Protein AF-A0AA92DSH9-F1 (afdb_monomer)

Mean predicted aligned error: 8.75 Å

Structure (mmCIF, N/CA/C/O backbone):
data_AF-A0AA92DSH9-F1
#
_entry.id   AF-A0AA92DSH9-F1
#
loop_
_atom_site.group_PDB
_atom_site.id
_atom_site.type_symbol
_atom_site.label_atom_id
_atom_site.label_alt_id
_atom_site.label_comp_id
_atom_site.label_asym_id
_atom_site.label_entity_id
_atom_site.label_seq_id
_atom_site.pdbx_PDB_ins_code
_atom_site.Cartn_x
_atom_site.Cartn_y
_atom_site.Cartn_z
_atom_site.occupancy
_atom_site.B_iso_or_equiv
_atom_site.auth_seq_id
_atom_site.auth_comp_id
_atom_site.auth_asym_id
_atom_site.auth_atom_id
_atom_site.pdbx_PDB_model_num
ATOM 1 N N . MET A 1 1 ? -15.220 -18.674 27.280 1.00 33.69 1 MET A N 1
ATOM 2 C CA . MET A 1 1 ? -14.182 -17.634 27.454 1.00 33.69 1 MET A CA 1
ATOM 3 C C . MET A 1 1 ? -12.871 -18.196 26.924 1.00 33.69 1 MET A C 1
ATOM 5 O O . MET A 1 1 ? -12.274 -19.029 27.589 1.00 33.69 1 MET A O 1
ATOM 9 N N . LEU A 1 2 ? -12.490 -17.860 25.688 1.00 33.06 2 LEU A N 1
ATOM 10 C CA . LEU A 1 2 ? -11.227 -18.308 25.084 1.00 33.06 2 LEU A CA 1
ATOM 11 C C . LEU A 1 2 ? -10.118 -17.296 25.401 1.00 33.06 2 LEU A C 1
ATOM 13 O O . LEU A 1 2 ? -10.366 -16.094 25.458 1.00 33.06 2 LEU A O 1
ATOM 17 N N . ARG A 1 3 ? -8.929 -17.833 25.681 1.00 29.83 3 ARG A N 1
ATOM 18 C CA . ARG A 1 3 ? -7.771 -17.173 26.298 1.00 29.83 3 ARG A CA 1
ATOM 19 C C . ARG A 1 3 ? -7.234 -15.987 25.469 1.00 29.83 3 ARG A C 1
ATOM 21 O O . ARG A 1 3 ? -7.163 -16.109 24.249 1.00 29.83 3 ARG A O 1
ATOM 28 N N . PRO A 1 4 ? -6.782 -14.892 26.108 1.00 44.25 4 PRO A N 1
ATOM 29 C CA . PRO A 1 4 ? -6.286 -13.676 25.449 1.00 44.25 4 PRO A CA 1
ATOM 30 C C . PRO A 1 4 ? -4.846 -13.777 24.891 1.00 44.25 4 PRO A C 1
ATOM 32 O O . PRO A 1 4 ? -4.242 -12.761 24.551 1.00 44.25 4 PRO A O 1
ATOM 35 N N . ASP A 1 5 ? -4.286 -14.983 24.753 1.00 40.81 5 ASP A N 1
ATOM 36 C CA . ASP A 1 5 ? -2.834 -15.184 24.604 1.00 40.81 5 ASP A CA 1
ATOM 37 C C . ASP A 1 5 ? -2.374 -15.398 23.137 1.00 40.81 5 ASP A C 1
ATOM 39 O O . ASP A 1 5 ? -1.214 -15.725 22.894 1.00 40.81 5 ASP A O 1
ATOM 43 N N . LEU A 1 6 ? -3.258 -15.210 22.145 1.00 43.44 6 LEU A N 1
ATOM 44 C CA . LEU A 1 6 ? -2.960 -15.331 20.701 1.00 43.44 6 LEU A CA 1
ATOM 45 C C . LEU A 1 6 ? -3.149 -14.018 19.918 1.00 43.44 6 LEU A C 1
ATOM 47 O O . LEU A 1 6 ? -3.281 -14.054 18.695 1.00 43.44 6 LEU A O 1
ATOM 51 N N . ASP A 1 7 ? -3.178 -12.859 20.585 1.00 44.31 7 ASP A N 1
ATOM 52 C CA . ASP A 1 7 ? -3.431 -11.586 19.904 1.00 44.31 7 ASP A CA 1
ATOM 53 C C . ASP A 1 7 ? -2.142 -10.772 19.645 1.00 44.31 7 ASP A C 1
ATOM 55 O O . ASP A 1 7 ? -1.652 -10.063 20.534 1.00 44.31 7 ASP A O 1
ATOM 59 N N . PRO A 1 8 ? -1.571 -10.802 18.423 1.00 45.22 8 PRO A N 1
ATOM 60 C CA . PRO A 1 8 ? -0.464 -9.921 18.045 1.00 45.22 8 PRO A CA 1
ATOM 61 C C . PRO A 1 8 ? -0.838 -8.425 18.078 1.00 45.22 8 PRO A C 1
ATOM 63 O O . PRO A 1 8 ? 0.055 -7.576 17.982 1.00 45.22 8 PRO A O 1
ATOM 66 N N . ALA A 1 9 ? -2.117 -8.071 18.273 1.00 46.19 9 ALA A N 1
ATOM 67 C CA . ALA A 1 9 ? -2.571 -6.689 18.427 1.00 46.19 9 ALA A CA 1
ATOM 68 C C . ALA A 1 9 ? -2.126 -6.017 19.742 1.00 46.19 9 ALA A C 1
ATOM 70 O O . ALA A 1 9 ? -2.276 -4.802 19.881 1.00 46.19 9 ALA A O 1
ATOM 71 N N . HIS A 1 10 ? -1.552 -6.755 20.704 1.00 47.41 10 HIS A N 1
ATOM 72 C CA . HIS A 1 10 ? -1.225 -6.207 22.028 1.00 47.41 10 HIS A CA 1
ATOM 73 C C . HIS A 1 10 ? 0.197 -5.650 22.187 1.00 47.41 10 HIS A C 1
ATOM 75 O O . HIS A 1 10 ? 0.585 -5.231 23.284 1.00 47.41 10 HIS A O 1
ATOM 81 N N . ARG A 1 11 ? 1.003 -5.581 21.117 1.00 48.31 11 ARG A N 1
ATOM 82 C CA . ARG A 1 11 ? 2.276 -4.854 21.203 1.00 48.31 11 ARG A CA 1
ATOM 83 C C . ARG A 1 11 ? 1.966 -3.355 21.220 1.00 48.31 11 ARG A C 1
ATOM 85 O O . ARG A 1 11 ? 1.785 -2.753 20.165 1.00 48.31 11 ARG A O 1
ATOM 92 N N . LYS A 1 12 ? 1.885 -2.782 22.431 1.00 46.84 12 LYS A N 1
ATOM 93 C CA . LYS A 1 12 ? 1.735 -1.343 22.714 1.00 46.84 12 LYS A CA 1
ATOM 94 C C . LYS A 1 12 ? 2.622 -0.527 21.765 1.00 46.84 12 LYS A C 1
ATOM 96 O O . LYS A 1 12 ? 3.819 -0.373 21.997 1.00 46.84 12 LYS A O 1
ATOM 101 N N . GLY A 1 13 ? 2.034 -0.015 20.684 1.00 45.56 13 GLY A N 1
ATOM 102 C CA . GLY A 1 13 ? 2.660 1.004 19.854 1.00 45.56 13 GLY A CA 1
ATOM 103 C C . GLY A 1 13 ? 2.800 2.255 20.708 1.00 45.56 13 GLY A C 1
ATOM 104 O O . GLY A 1 13 ? 1.806 2.736 21.251 1.00 45.56 13 GLY A O 1
ATOM 105 N N . ALA A 1 14 ? 4.034 2.714 20.898 1.00 46.09 14 ALA A N 1
ATOM 106 C CA . ALA A 1 14 ? 4.355 3.838 21.761 1.00 46.09 14 ALA A CA 1
ATOM 107 C C . ALA A 1 14 ? 3.448 5.053 21.481 1.00 46.09 14 ALA A C 1
ATOM 109 O O . ALA A 1 14 ? 3.359 5.542 20.358 1.00 46.09 14 ALA A O 1
ATOM 110 N N . SER A 1 15 ? 2.760 5.467 22.545 1.00 44.22 15 SER A N 1
ATOM 111 C CA . SER A 1 15 ? 2.200 6.783 22.858 1.00 44.22 15 SER A CA 1
ATOM 112 C C . SER A 1 15 ? 2.074 7.818 21.720 1.00 44.22 15 SER A C 1
ATOM 114 O O . SER A 1 15 ? 3.052 8.375 21.227 1.00 44.22 15 SER A O 1
ATOM 116 N N . GLY A 1 16 ? 0.825 8.162 21.393 1.00 49.09 16 GLY A N 1
ATOM 117 C CA . GLY A 1 16 ? 0.406 9.551 21.157 1.00 49.09 16 GLY A CA 1
ATOM 118 C C . GLY A 1 16 ? 0.687 10.205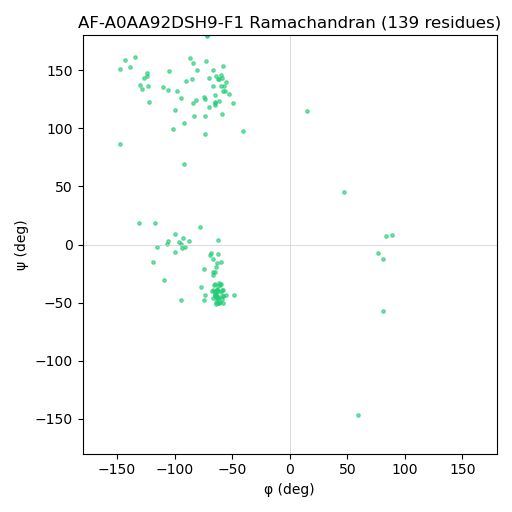 19.801 1.00 49.09 16 GLY A C 1
ATOM 119 O O . GLY A 1 16 ? -0.255 10.669 19.162 1.00 49.09 16 GLY A O 1
ATOM 120 N N . GLU A 1 17 ? 1.936 10.274 19.339 1.00 65.62 17 GLU A N 1
ATOM 121 C CA . GLU A 1 17 ? 2.337 11.370 18.431 1.00 65.62 17 GLU A CA 1
ATOM 122 C C . GLU A 1 17 ? 2.606 10.975 16.972 1.00 65.62 17 GLU A C 1
ATOM 124 O O . GLU A 1 17 ? 2.335 11.750 16.047 1.00 65.62 17 GLU A O 1
ATOM 129 N N . ASN A 1 18 ? 3.070 9.752 16.711 1.00 85.94 18 ASN A N 1
ATOM 130 C CA . ASN A 1 18 ? 3.427 9.336 15.353 1.00 85.94 18 ASN A CA 1
ATOM 131 C C . ASN A 1 18 ? 2.254 8.675 14.613 1.00 85.94 18 ASN A C 1
ATOM 133 O O . ASN A 1 18 ? 2.267 7.474 14.360 1.00 85.94 18 ASN A O 1
ATOM 137 N N . ARG A 1 19 ? 1.217 9.439 14.256 1.00 92.12 19 ARG A N 1
ATOM 138 C CA . ARG A 1 19 ? 0.067 8.931 13.480 1.00 92.12 19 ARG A CA 1
ATOM 139 C C . ARG A 1 19 ? 0.107 9.379 12.026 1.00 92.12 19 ARG A C 1
ATOM 141 O O . ARG A 1 19 ? 0.564 10.474 11.694 1.00 92.12 19 ARG A O 1
ATOM 148 N N . CYS A 1 20 ? -0.436 8.544 11.144 1.00 94.12 20 CYS A N 1
ATOM 149 C CA . CYS A 1 20 ? -0.666 8.944 9.762 1.00 94.12 20 CYS A CA 1
ATOM 150 C C . CYS A 1 20 ? -1.703 10.077 9.704 1.00 94.12 20 CYS A C 1
ATOM 152 O O . CYS A 1 20 ? -2.851 9.882 10.095 1.00 94.12 20 CYS A O 1
ATOM 154 N N . ARG A 1 21 ? -1.332 11.230 9.136 1.00 93.56 21 ARG A N 1
ATOM 155 C CA . ARG A 1 21 ? -2.214 12.399 8.957 1.00 93.56 21 ARG A CA 1
ATOM 156 C C . ARG A 1 21 ? -3.402 12.141 8.027 1.00 93.56 21 ARG A C 1
ATOM 158 O O . ARG A 1 21 ? -4.358 12.901 8.062 1.00 93.56 21 ARG A O 1
ATOM 165 N N . CYS A 1 22 ? -3.331 11.103 7.192 1.00 93.56 22 CYS A N 1
ATOM 166 C CA . CYS A 1 22 ? -4.381 10.766 6.232 1.00 93.56 22 CYS A CA 1
ATOM 167 C C . CYS A 1 22 ? -5.367 9.717 6.766 1.00 93.56 22 CYS A C 1
ATOM 169 O O . CYS A 1 22 ? -6.565 9.919 6.645 1.00 93.56 22 CYS A O 1
ATOM 171 N N . CYS A 1 23 ? -4.890 8.608 7.347 1.00 94.00 23 CYS A N 1
ATOM 172 C CA . CYS A 1 23 ? -5.764 7.506 7.782 1.00 94.00 23 CYS A CA 1
ATOM 173 C C . CYS A 1 23 ? -5.791 7.252 9.292 1.00 94.00 23 CYS A C 1
ATOM 175 O O . CYS A 1 23 ? -6.475 6.336 9.732 1.00 94.00 23 CYS A O 1
ATOM 177 N N . GLY A 1 24 ? -5.018 7.992 10.089 1.00 93.19 24 GLY A N 1
ATOM 178 C CA . GLY A 1 24 ? -5.008 7.875 11.551 1.00 93.19 24 GLY A CA 1
ATOM 179 C C . GLY A 1 24 ? -4.262 6.666 12.129 1.00 93.19 24 GLY A C 1
ATOM 180 O O . GLY A 1 24 ? -4.066 6.622 13.346 1.00 93.19 24 GLY A O 1
ATOM 181 N N . ARG A 1 25 ? -3.801 5.720 11.289 1.00 93.12 25 ARG A N 1
ATOM 182 C CA . ARG A 1 25 ? -3.044 4.535 11.735 1.00 93.12 25 ARG A CA 1
ATOM 183 C C . ARG A 1 25 ? -1.847 4.943 12.619 1.00 93.12 25 ARG A C 1
ATOM 185 O O . ARG A 1 25 ? -1.067 5.806 12.188 1.00 93.12 25 ARG A O 1
ATOM 192 N N . PRO A 1 26 ? -1.683 4.334 13.808 1.00 92.06 26 PRO A N 1
ATOM 193 C CA . PRO A 1 26 ? -0.570 4.623 14.707 1.00 92.06 26 PRO A CA 1
ATOM 194 C C . PRO A 1 26 ? 0.729 4.008 14.182 1.00 92.06 26 PRO A C 1
ATOM 196 O O . PRO A 1 26 ? 0.779 2.826 13.862 1.00 92.06 26 PRO A O 1
ATOM 199 N N . GLY A 1 27 ? 1.778 4.814 14.060 1.00 90.75 27 GLY A N 1
ATOM 200 C CA . GLY A 1 27 ? 3.107 4.383 13.644 1.00 90.75 27 GLY A CA 1
ATOM 201 C C . GLY A 1 27 ? 3.792 3.541 14.716 1.00 90.75 27 GLY A C 1
ATOM 202 O O . GLY A 1 27 ? 3.636 3.784 15.907 1.00 90.75 27 GLY A O 1
ATOM 203 N N . GLY A 1 28 ? 4.540 2.530 14.284 1.00 87.25 28 GLY A N 1
ATOM 204 C CA . GLY A 1 28 ? 5.188 1.548 15.154 1.00 87.25 28 GLY A CA 1
ATOM 205 C C . GLY A 1 28 ? 4.261 0.431 15.642 1.00 87.25 28 GLY A C 1
ATOM 206 O O . GLY A 1 28 ? 4.755 -0.575 16.142 1.00 87.25 28 GLY A O 1
ATOM 207 N N . ALA A 1 29 ? 2.945 0.565 15.460 1.00 88.94 29 ALA A N 1
ATOM 208 C CA . ALA A 1 29 ? 1.980 -0.467 15.815 1.00 88.94 29 ALA A CA 1
ATOM 209 C C . ALA A 1 29 ? 1.828 -1.517 14.708 1.00 88.94 29 ALA A C 1
ATOM 211 O O . ALA A 1 29 ? 2.048 -1.241 13.525 1.00 88.94 29 ALA A O 1
ATOM 212 N N . VAL A 1 30 ? 1.383 -2.708 15.095 1.00 91.50 30 VAL A N 1
ATOM 213 C CA . VAL A 1 30 ? 0.846 -3.706 14.168 1.00 91.50 30 VAL A CA 1
ATOM 214 C C . VAL A 1 30 ? -0.668 -3.544 14.141 1.00 91.50 30 VAL A C 1
ATOM 216 O O . VAL A 1 30 ? -1.303 -3.523 15.191 1.00 91.50 30 VAL A O 1
ATOM 219 N N . VAL A 1 31 ? -1.242 -3.375 12.950 1.00 92.12 31 VAL A N 1
ATOM 220 C CA . VAL A 1 31 ? -2.691 -3.211 12.773 1.00 92.12 31 VAL A CA 1
ATOM 221 C C . VAL A 1 31 ? -3.234 -4.276 11.837 1.00 92.12 31 VAL A C 1
ATOM 223 O O . VAL A 1 31 ? -2.667 -4.525 10.770 1.00 92.12 31 VAL A O 1
ATOM 226 N N . ARG A 1 32 ? -4.374 -4.855 12.206 1.00 95.25 32 ARG A N 1
ATOM 227 C CA . ARG A 1 32 ? -5.105 -5.782 11.348 1.00 95.25 32 ARG A CA 1
ATOM 228 C C . ARG A 1 32 ? -5.791 -5.017 10.225 1.00 95.25 32 ARG A C 1
ATOM 230 O O . ARG A 1 32 ? -6.523 -4.061 10.484 1.00 95.25 32 ARG A O 1
ATOM 237 N N . CYS A 1 33 ? -5.532 -5.405 8.983 1.00 95.50 33 CYS A N 1
ATOM 238 C CA . CYS A 1 33 ? -6.068 -4.771 7.784 1.00 95.50 33 CYS A CA 1
ATOM 239 C C . CYS A 1 33 ? -6.809 -5.777 6.909 1.00 95.50 33 CYS A C 1
ATOM 241 O O . CYS A 1 33 ? -6.358 -6.907 6.753 1.00 95.50 33 CYS A O 1
ATOM 243 N N . LEU A 1 34 ? -7.878 -5.318 6.267 1.00 95.81 34 LEU A N 1
ATOM 244 C CA . LEU A 1 34 ? -8.516 -6.009 5.151 1.00 95.81 34 LEU A CA 1
ATOM 245 C C . LEU A 1 34 ? -7.847 -5.635 3.816 1.00 95.81 34 LEU A C 1
ATOM 247 O O . LEU A 1 34 ? -7.203 -4.577 3.732 1.00 95.81 34 LEU A O 1
ATOM 251 N N . PRO A 1 35 ? -8.016 -6.449 2.757 1.00 92.69 35 PRO A N 1
ATOM 252 C CA . PRO A 1 35 ? -7.513 -6.140 1.415 1.00 92.69 35 PRO A CA 1
ATOM 253 C C . PRO A 1 35 ? -8.071 -4.838 0.821 1.00 92.69 35 PRO A C 1
ATOM 255 O O . PRO A 1 35 ? -7.335 -4.098 0.166 1.00 92.69 35 PRO A O 1
ATOM 258 N N . ASP A 1 36 ? -9.330 -4.500 1.120 1.00 91.38 36 ASP A N 1
ATOM 259 C CA . ASP A 1 36 ? -9.968 -3.221 0.752 1.00 91.38 36 ASP A CA 1
ATOM 260 C C . ASP A 1 36 ? -9.335 -2.003 1.469 1.00 91.38 36 ASP A C 1
ATOM 262 O O . ASP A 1 36 ? -9.523 -0.831 1.117 1.00 91.38 36 ASP A O 1
ATOM 266 N N . GLY A 1 37 ? -8.513 -2.282 2.480 1.00 91.12 37 GLY A N 1
ATOM 267 C CA . GLY A 1 37 ? -7.780 -1.318 3.260 1.00 91.12 37 GLY A CA 1
ATOM 268 C C . GLY A 1 37 ? -8.514 -0.769 4.481 1.00 91.12 37 GLY A C 1
ATOM 269 O O . GLY A 1 37 ? -7.968 0.158 5.107 1.00 91.12 37 GLY A O 1
ATOM 270 N N . ARG A 1 38 ? -9.675 -1.314 4.854 1.00 95.62 38 ARG A N 1
ATOM 271 C CA . ARG A 1 38 ? -10.193 -1.163 6.214 1.00 95.62 38 ARG A CA 1
ATOM 272 C C . ARG A 1 38 ? -9.183 -1.715 7.221 1.00 95.62 38 ARG A C 1
ATOM 274 O O . ARG A 1 38 ? -8.334 -2.544 6.890 1.00 95.62 38 ARG A O 1
ATOM 281 N N . TRP A 1 39 ? -9.208 -1.200 8.439 1.00 96.00 39 TRP A N 1
ATOM 282 C CA . TRP A 1 39 ? -8.325 -1.644 9.510 1.00 96.00 39 TRP A CA 1
ATOM 283 C C . TRP A 1 39 ? -8.997 -1.546 10.867 1.00 96.00 39 TRP A C 1
ATOM 285 O O . TRP A 1 39 ? -9.854 -0.689 11.075 1.00 96.00 39 TRP A O 1
ATOM 295 N N . TYR A 1 40 ? -8.590 -2.425 11.774 1.00 96.00 40 TYR A N 1
ATOM 296 C CA . TYR A 1 40 ? -9.106 -2.449 13.131 1.00 96.00 40 TYR A CA 1
ATOM 297 C C . TYR A 1 40 ? -8.364 -1.439 14.011 1.00 96.00 40 TYR A C 1
ATOM 299 O O . TYR A 1 40 ? -7.140 -1.504 14.155 1.00 96.00 40 TYR A O 1
ATOM 307 N N . ASP A 1 41 ? -9.108 -0.501 14.589 1.00 94.00 41 ASP A N 1
ATOM 308 C CA . ASP A 1 41 ? -8.619 0.436 15.590 1.00 94.00 41 ASP A CA 1
ATOM 309 C C . ASP A 1 41 ? -8.856 -0.136 16.987 1.00 94.00 41 ASP A C 1
ATOM 311 O O . ASP A 1 41 ? -9.975 -0.126 17.498 1.00 94.00 41 ASP A O 1
ATOM 315 N N . ALA A 1 42 ? -7.781 -0.622 17.606 1.00 88.69 42 ALA A N 1
ATOM 316 C CA . ALA A 1 42 ? -7.827 -1.203 18.940 1.00 88.69 42 ALA A CA 1
ATOM 317 C C . ALA A 1 42 ? -8.164 -0.182 20.042 1.00 88.69 42 ALA A C 1
ATOM 319 O O . ALA A 1 42 ? -8.658 -0.587 21.089 1.00 88.69 42 ALA A O 1
ATOM 320 N N . ALA A 1 43 ? -7.913 1.117 19.826 1.00 86.88 43 ALA A N 1
ATOM 321 C CA . ALA A 1 43 ? -8.200 2.145 20.829 1.00 86.88 43 ALA A CA 1
ATOM 322 C C . ALA A 1 43 ? -9.707 2.422 20.940 1.00 86.88 43 ALA A C 1
ATOM 324 O O . ALA A 1 43 ? -10.243 2.481 22.040 1.00 86.88 43 ALA A O 1
ATOM 325 N N . ASP A 1 44 ? -10.382 2.523 19.794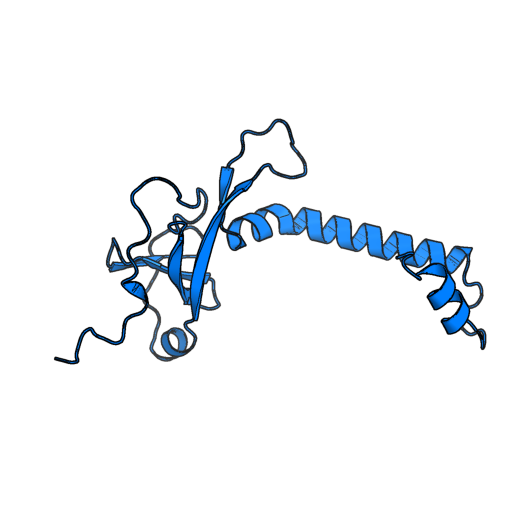 1.00 88.44 44 ASP A N 1
ATOM 326 C CA . ASP A 1 44 ? -11.826 2.780 19.708 1.00 88.44 44 ASP A CA 1
ATOM 327 C C . ASP A 1 44 ? -12.654 1.488 19.550 1.00 88.44 44 ASP A C 1
ATOM 329 O O . ASP A 1 44 ? -13.869 1.557 19.369 1.00 88.44 44 ASP A O 1
ATOM 333 N N . GLN A 1 45 ? -11.997 0.321 19.555 1.00 91.38 45 GLN A N 1
ATOM 334 C CA . GLN A 1 45 ? -12.589 -1.005 19.329 1.00 91.38 45 GLN A CA 1
ATOM 335 C C . GLN A 1 45 ? -13.523 -1.048 18.108 1.00 91.38 45 GLN A C 1
ATOM 337 O O . GLN A 1 45 ? -14.643 -1.558 18.156 1.00 91.38 45 GLN A O 1
ATOM 342 N N . THR A 1 46 ? -13.082 -0.466 16.992 1.00 94.69 46 THR A N 1
ATOM 343 C CA . THR A 1 46 ? -13.919 -0.297 15.799 1.00 94.69 46 THR A CA 1
ATOM 344 C C . THR A 1 46 ? -13.126 -0.482 14.515 1.00 94.69 46 THR A C 1
ATOM 346 O O . THR A 1 46 ? -1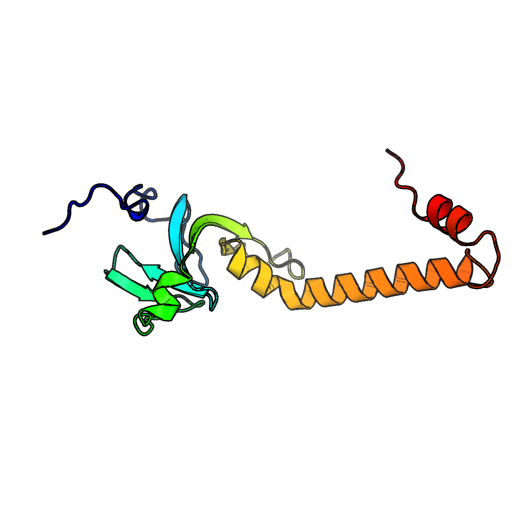1.906 -0.329 14.486 1.00 94.69 46 THR A O 1
ATOM 349 N N . TRP A 1 47 ? -13.821 -0.781 13.421 1.00 96.06 47 TRP A N 1
ATOM 350 C CA . TRP A 1 47 ? -13.215 -0.790 12.097 1.00 96.06 47 TRP A CA 1
ATOM 351 C C . TRP A 1 47 ? -13.218 0.608 11.496 1.00 96.06 47 TRP A C 1
ATOM 353 O O . TRP A 1 47 ? -14.164 1.382 11.646 1.00 96.06 47 TRP A O 1
ATOM 363 N N . ARG A 1 48 ? -12.141 0.934 10.787 1.00 96.94 48 ARG A N 1
ATOM 364 C CA . ARG A 1 48 ? -11.995 2.183 10.046 1.00 96.94 48 ARG A CA 1
ATOM 365 C C . ARG A 1 48 ? -11.686 1.930 8.588 1.00 96.94 48 ARG A C 1
ATOM 367 O O . ARG A 1 48 ? -10.983 0.984 8.258 1.00 96.94 48 ARG A O 1
ATOM 374 N N . ASP A 1 49 ? -12.153 2.813 7.717 1.00 96.19 49 ASP A N 1
ATOM 375 C CA . ASP A 1 49 ? -11.852 2.792 6.292 1.00 96.19 49 ASP A CA 1
ATOM 376 C C . ASP A 1 49 ? -10.397 3.205 5.989 1.00 96.19 49 ASP A C 1
ATOM 378 O O . ASP A 1 49 ? -9.594 3.559 6.862 1.00 96.19 49 ASP A O 1
ATOM 382 N N . GLY A 1 50 ? -10.043 3.193 4.702 1.00 91.25 50 GLY A N 1
ATOM 383 C CA . GLY A 1 50 ? -8.728 3.631 4.233 1.00 91.25 50 GLY A CA 1
ATOM 384 C C . GLY A 1 50 ? -8.378 5.092 4.554 1.00 91.25 50 GLY A C 1
ATOM 385 O O . GLY A 1 50 ? -7.201 5.443 4.470 1.00 91.25 50 GLY A O 1
ATOM 386 N N . ARG A 1 51 ? -9.360 5.919 4.938 1.00 92.69 51 ARG A N 1
ATOM 387 C CA . ARG A 1 51 ? -9.230 7.333 5.327 1.00 92.69 51 ARG A CA 1
ATOM 388 C C . ARG A 1 51 ? -9.358 7.546 6.844 1.00 92.69 51 ARG A C 1
ATOM 390 O O . ARG A 1 51 ? -9.285 8.680 7.297 1.00 92.69 51 ARG A O 1
ATOM 397 N N . GLY A 1 52 ? -9.509 6.485 7.640 1.00 93.75 52 GLY A N 1
ATOM 398 C CA . GLY A 1 52 ? -9.613 6.570 9.101 1.00 93.75 52 GLY A CA 1
ATOM 399 C C . GLY A 1 52 ? -11.015 6.887 9.637 1.00 93.75 52 GLY A C 1
ATOM 400 O O . GLY A 1 52 ? -11.176 7.096 10.841 1.00 93.75 52 GLY A O 1
ATOM 401 N N . ARG A 1 53 ? -12.042 6.912 8.784 1.00 95.50 53 ARG A N 1
ATOM 402 C CA . ARG A 1 53 ? -13.439 7.074 9.219 1.00 95.50 53 ARG A CA 1
ATOM 403 C C . ARG A 1 53 ? -13.976 5.738 9.710 1.00 95.50 53 ARG A C 1
ATOM 405 O O . ARG A 1 53 ? -13.542 4.711 9.201 1.00 95.50 53 ARG A O 1
ATOM 412 N N . ARG A 1 54 ? -14.912 5.738 10.665 1.00 96.38 54 ARG A N 1
ATOM 413 C CA . ARG A 1 54 ? -15.578 4.502 11.112 1.00 96.38 54 ARG A CA 1
ATOM 414 C C . ARG A 1 54 ? -16.204 3.777 9.918 1.00 96.38 54 ARG A C 1
ATOM 416 O O . ARG A 1 54 ? -16.752 4.419 9.024 1.00 96.38 54 ARG A O 1
ATOM 423 N N . ALA A 1 55 ? -16.089 2.460 9.909 1.00 96.25 55 ALA A N 1
ATOM 424 C CA . ALA A 1 55 ? -16.576 1.584 8.858 1.00 96.25 55 ALA A CA 1
ATOM 425 C C . ALA A 1 55 ? -17.311 0.389 9.469 1.00 96.25 55 ALA A C 1
ATOM 427 O O . ALA A 1 55 ? -17.140 0.080 10.649 1.00 96.25 55 ALA A O 1
ATOM 428 N N . ALA A 1 56 ? -18.123 -0.278 8.650 1.00 94.88 56 ALA A N 1
ATOM 429 C CA . ALA A 1 56 ? -18.786 -1.507 9.053 1.00 94.88 56 ALA A CA 1
ATOM 430 C C . ALA A 1 56 ? -17.757 -2.580 9.434 1.00 94.88 56 ALA A C 1
ATOM 432 O O . ALA A 1 56 ? -16.671 -2.668 8.840 1.00 94.88 56 ALA A O 1
ATOM 433 N N . TRP A 1 57 ? -18.135 -3.393 10.417 1.00 95.12 57 TRP A N 1
ATOM 434 C CA . TRP A 1 57 ? -17.411 -4.612 10.743 1.00 95.12 57 TRP A CA 1
ATOM 435 C C . TRP A 1 57 ? -17.367 -5.531 9.520 1.00 95.12 57 TRP A C 1
ATOM 437 O O . TRP A 1 57 ? -18.332 -5.549 8.753 1.00 95.12 57 TRP A O 1
ATOM 447 N N . PRO A 1 58 ? -16.257 -6.253 9.309 1.00 95.81 58 PRO A N 1
ATOM 448 C CA . PRO A 1 58 ? -16.200 -7.257 8.269 1.00 95.81 58 PRO A CA 1
ATOM 449 C C . PRO A 1 58 ? -17.137 -8.417 8.579 1.00 95.81 58 PRO A C 1
ATOM 451 O O . PRO A 1 58 ? -17.350 -8.750 9.750 1.00 95.81 58 PRO A O 1
ATOM 454 N N . ASP A 1 59 ? -17.653 -9.050 7.532 1.00 95.25 59 ASP A N 1
ATOM 455 C CA . ASP A 1 59 ? -18.274 -10.363 7.677 1.00 95.25 59 ASP A CA 1
ATOM 456 C C . ASP A 1 59 ? -17.217 -11.461 7.927 1.00 95.25 59 ASP A C 1
ATOM 458 O O . ASP A 1 59 ? -16.013 -11.200 8.019 1.00 95.25 59 ASP A O 1
ATOM 462 N N . VAL A 1 60 ? -17.662 -12.711 8.078 1.00 94.12 60 VAL A N 1
ATOM 463 C CA . VAL A 1 60 ? -16.769 -13.839 8.388 1.00 94.12 60 VAL A CA 1
ATOM 464 C C . VAL A 1 60 ? -15.762 -14.136 7.269 1.00 94.12 60 VAL A C 1
ATOM 466 O O . VAL A 1 60 ? -14.633 -14.534 7.557 1.00 94.12 60 VAL A O 1
ATOM 469 N N . VAL A 1 61 ? -16.151 -13.930 6.009 1.00 95.50 61 VAL A N 1
ATOM 470 C CA . VAL A 1 61 ? -15.310 -14.194 4.837 1.00 95.50 61 VAL A CA 1
ATOM 471 C C . VAL A 1 61 ? -14.256 -13.103 4.731 1.00 95.50 61 VAL A C 1
ATOM 473 O O . VAL A 1 61 ? -13.067 -13.400 4.655 1.00 95.50 61 VAL A O 1
ATOM 476 N N . GLU A 1 62 ? -14.673 -11.843 4.838 1.00 95.06 62 GLU A N 1
ATOM 477 C CA . GLU A 1 62 ? -13.770 -10.697 4.867 1.00 95.06 62 GLU A CA 1
ATOM 478 C C . GLU A 1 62 ? -12.772 -10.813 6.029 1.00 95.06 62 GLU A C 1
ATOM 480 O O . GLU A 1 62 ? -11.571 -10.607 5.850 1.00 95.06 62 GLU A O 1
ATOM 485 N N . TYR A 1 63 ? -13.236 -11.191 7.225 1.00 93.56 63 TYR A N 1
ATOM 486 C CA . TYR A 1 63 ? -12.370 -11.331 8.395 1.00 93.56 63 TYR A CA 1
ATOM 487 C C . TYR A 1 63 ? -11.271 -12.387 8.193 1.00 93.56 63 TYR A C 1
ATOM 489 O O . TYR A 1 63 ? -10.140 -12.193 8.652 1.00 93.56 63 TYR A O 1
ATOM 497 N N . ALA A 1 64 ? -11.564 -13.472 7.471 1.00 94.75 64 ALA A N 1
ATOM 498 C CA . ALA A 1 64 ? -10.585 -14.511 7.151 1.00 94.75 64 ALA A CA 1
ATOM 499 C C . ALA A 1 64 ? -9.447 -14.009 6.239 1.00 94.75 64 ALA A C 1
ATOM 501 O O . ALA A 1 64 ? -8.344 -14.552 6.279 1.00 94.75 64 ALA A O 1
ATOM 502 N N . GLU A 1 65 ? -9.670 -12.943 5.466 1.00 95.56 65 GLU A N 1
ATOM 503 C CA . GLU A 1 65 ? -8.661 -12.335 4.586 1.00 95.56 65 GLU A CA 1
ATOM 504 C C . GLU A 1 65 ? -7.786 -11.283 5.281 1.00 95.56 65 GLU A C 1
ATOM 506 O O . GLU A 1 65 ? -6.940 -10.632 4.650 1.00 95.56 65 GLU A O 1
ATOM 511 N N . THR A 1 66 ? -7.986 -11.079 6.582 1.00 95.12 66 THR A N 1
ATOM 512 C CA . THR A 1 66 ? -7.241 -10.070 7.324 1.00 95.12 66 THR A CA 1
ATOM 513 C C . THR A 1 66 ? -5.745 -10.371 7.378 1.00 95.12 66 THR A C 1
ATOM 515 O O . THR A 1 66 ? -5.289 -11.511 7.442 1.00 95.12 66 THR A O 1
ATOM 518 N N . ARG A 1 67 ? -4.947 -9.303 7.351 1.00 95.06 67 ARG A N 1
ATOM 519 C CA . ARG A 1 67 ? -3.491 -9.361 7.481 1.00 95.06 67 ARG A CA 1
ATOM 520 C C . ARG A 1 67 ? -3.021 -8.370 8.521 1.00 95.06 67 ARG A C 1
ATOM 522 O O . ARG A 1 67 ? -3.438 -7.211 8.517 1.00 95.06 67 ARG A O 1
ATOM 529 N N . ASP A 1 68 ? -2.093 -8.806 9.353 1.00 94.00 68 ASP A N 1
ATOM 530 C CA . ASP A 1 68 ? -1.435 -7.932 10.308 1.00 94.00 68 ASP A CA 1
ATOM 531 C C . ASP A 1 68 ? -0.308 -7.166 9.607 1.00 94.00 68 ASP A C 1
ATOM 533 O O . ASP A 1 68 ? 0.569 -7.733 8.953 1.00 94.00 68 ASP A O 1
ATOM 537 N N . VAL A 1 69 ? -0.362 -5.838 9.696 1.00 91.81 69 VAL A N 1
ATOM 538 C CA . VAL A 1 69 ? 0.548 -4.936 8.989 1.00 91.81 69 VAL A CA 1
ATOM 539 C C . VAL A 1 69 ? 1.261 -4.051 9.995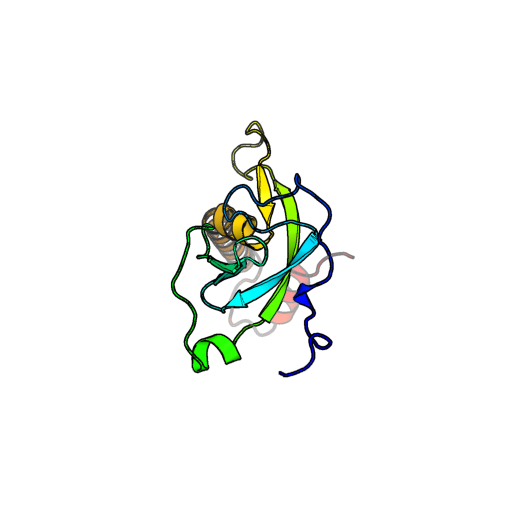 1.00 91.81 69 VAL A C 1
ATOM 541 O O . VAL A 1 69 ? 0.626 -3.285 10.721 1.00 91.81 69 VAL A O 1
ATOM 544 N N . GLN A 1 70 ? 2.593 -4.086 9.991 1.00 92.31 70 GLN A N 1
ATOM 545 C CA . GLN A 1 70 ? 3.389 -3.118 10.738 1.00 92.31 70 GLN A CA 1
ATOM 546 C C . GLN A 1 70 ? 3.273 -1.736 10.088 1.00 92.31 70 GLN A C 1
ATOM 548 O O . GLN A 1 70 ? 3.656 -1.514 8.934 1.00 92.31 70 GLN A O 1
ATOM 553 N N . VAL A 1 71 ? 2.742 -0.778 10.837 1.00 92.19 71 VAL A N 1
ATOM 554 C CA . VAL A 1 71 ? 2.550 0.586 10.365 1.00 92.19 71 VAL A CA 1
ATOM 555 C C . VAL A 1 71 ? 3.848 1.356 10.538 1.00 92.19 71 VAL A C 1
ATOM 557 O O . VAL A 1 71 ? 4.239 1.724 11.640 1.00 92.19 71 VAL A O 1
ATOM 560 N N . VAL A 1 72 ? 4.488 1.688 9.425 1.00 92.12 72 VAL A N 1
ATOM 561 C CA . VAL A 1 72 ? 5.603 2.639 9.412 1.00 92.12 72 VAL A CA 1
ATOM 562 C C . VAL A 1 72 ? 5.076 3.991 8.957 1.00 92.12 72 VAL A C 1
ATOM 564 O O . VAL A 1 72 ? 4.612 4.124 7.820 1.00 92.12 72 VAL A O 1
ATOM 567 N N . VAL A 1 73 ? 5.140 4.982 9.847 1.00 94.19 73 VAL A N 1
ATOM 568 C CA . VAL A 1 73 ? 4.826 6.386 9.558 1.00 94.19 73 VAL A CA 1
ATOM 569 C C . VAL A 1 73 ? 6.127 7.169 9.493 1.00 94.19 73 VAL A C 1
ATOM 571 O O . VAL A 1 73 ? 6.983 7.027 10.363 1.00 94.19 73 VAL A O 1
ATOM 574 N N . ARG A 1 74 ? 6.263 7.988 8.450 1.00 93.12 74 ARG A N 1
ATOM 575 C CA . ARG A 1 74 ? 7.419 8.861 8.245 1.00 93.12 74 ARG A CA 1
ATOM 576 C C . ARG A 1 74 ? 6.976 10.237 7.745 1.00 93.12 74 ARG A C 1
ATOM 578 O O . ARG A 1 74 ? 5.940 10.315 7.077 1.00 93.12 74 ARG A O 1
ATOM 585 N N . PRO A 1 75 ? 7.745 11.301 8.013 1.00 92.69 75 PRO A N 1
ATOM 586 C CA . PRO A 1 75 ? 7.539 12.587 7.364 1.00 92.69 75 PRO A CA 1
ATOM 587 C C . PRO A 1 75 ? 7.819 12.454 5.862 1.00 92.69 75 PRO A C 1
ATOM 589 O O . PRO A 1 75 ? 8.852 11.931 5.446 1.00 92.69 75 PRO A O 1
ATOM 592 N N . VAL A 1 76 ? 6.882 12.911 5.039 1.00 90.88 76 VAL A N 1
ATOM 593 C CA . VAL A 1 76 ? 6.960 12.870 3.577 1.00 90.88 76 VAL A CA 1
ATOM 594 C C . VAL A 1 76 ? 6.683 14.260 3.023 1.00 90.88 76 VAL A C 1
ATOM 596 O O . VAL A 1 76 ? 5.711 14.907 3.416 1.00 90.88 76 VAL A O 1
ATOM 599 N N . ARG A 1 77 ? 7.517 14.697 2.077 1.00 89.88 77 ARG A N 1
ATOM 600 C CA . ARG A 1 77 ? 7.244 15.856 1.222 1.00 89.88 77 ARG A CA 1
ATOM 601 C C . ARG A 1 77 ? 6.690 15.370 -0.122 1.00 89.88 77 ARG A C 1
ATOM 603 O O . ARG A 1 77 ? 7.279 14.450 -0.693 1.00 89.88 77 ARG A O 1
ATOM 610 N N . PRO A 1 78 ? 5.590 15.949 -0.632 1.00 83.38 78 PRO A N 1
ATOM 611 C CA . PRO A 1 78 ? 5.090 15.630 -1.963 1.00 83.38 78 PRO A CA 1
ATOM 612 C C . PRO A 1 78 ? 6.158 15.896 -3.023 1.00 83.38 78 PRO A C 1
ATOM 614 O O . PRO A 1 78 ? 6.751 16.972 -3.064 1.00 83.38 78 PRO A O 1
ATOM 617 N N . SER A 1 79 ? 6.372 14.948 -3.931 1.00 82.25 79 SER A N 1
ATOM 618 C CA . SER A 1 79 ? 7.496 15.025 -4.872 1.00 82.25 79 SER A CA 1
ATOM 619 C C . SER A 1 79 ? 7.394 16.136 -5.934 1.00 82.25 79 SER A C 1
ATOM 621 O O . SER A 1 79 ? 8.349 16.351 -6.672 1.00 82.25 79 SER A O 1
ATOM 623 N N . GLY A 1 80 ? 6.255 16.832 -6.025 1.00 79.44 80 GLY A N 1
ATOM 624 C CA . GLY A 1 80 ? 6.034 17.977 -6.923 1.00 79.44 80 GLY A CA 1
ATOM 625 C C . GLY A 1 80 ? 6.006 19.339 -6.227 1.00 79.44 80 GLY A C 1
ATOM 626 O O . GLY A 1 80 ? 5.770 20.339 -6.890 1.00 79.44 80 GLY A O 1
ATOM 627 N N . ASN A 1 81 ? 6.185 19.383 -4.905 1.00 83.94 81 ASN A N 1
ATOM 628 C CA . ASN A 1 81 ? 6.248 20.628 -4.148 1.00 83.94 81 ASN A CA 1
ATOM 629 C C . ASN A 1 81 ? 7.216 20.445 -2.962 1.00 83.94 81 ASN A C 1
ATOM 631 O O . ASN A 1 81 ? 6.778 20.058 -1.874 1.00 83.94 81 ASN A O 1
ATOM 635 N N . PRO A 1 82 ? 8.528 20.658 -3.167 1.00 81.50 82 PRO A N 1
ATOM 636 C CA . PRO A 1 82 ? 9.536 20.457 -2.123 1.00 81.50 82 PRO A CA 1
ATOM 637 C C . PRO A 1 82 ? 9.402 21.456 -0.962 1.00 81.50 82 PRO A C 1
ATOM 639 O O . PRO A 1 82 ? 9.760 21.128 0.175 1.00 81.50 82 PRO A O 1
ATOM 642 N N . GLU A 1 83 ? 8.840 22.635 -1.227 1.00 87.75 83 GLU A N 1
ATOM 643 C CA . GLU A 1 83 ? 8.596 23.684 -0.232 1.00 87.75 83 GLU A CA 1
ATOM 644 C C . GLU A 1 83 ? 7.420 23.350 0.691 1.00 87.75 83 GLU A C 1
ATOM 646 O O . GLU A 1 83 ? 7.353 23.839 1.820 1.00 87.75 83 GLU A O 1
ATOM 651 N N . ALA A 1 84 ? 6.518 22.459 0.264 1.00 86.69 84 ALA A N 1
ATOM 652 C CA . ALA A 1 84 ? 5.409 22.021 1.094 1.00 86.69 84 ALA A CA 1
ATOM 653 C C . ALA A 1 84 ? 5.905 21.427 2.419 1.00 86.69 84 ALA A C 1
ATOM 655 O O . ALA A 1 84 ? 6.825 20.601 2.478 1.00 86.69 84 ALA A O 1
ATOM 656 N N . ARG A 1 85 ? 5.226 21.815 3.503 1.00 89.00 85 ARG A N 1
ATOM 657 C CA . ARG A 1 85 ? 5.475 21.269 4.836 1.00 89.00 85 ARG A CA 1
ATOM 658 C C . ARG A 1 85 ? 5.326 19.738 4.808 1.00 89.00 85 ARG A C 1
ATOM 660 O O . ARG A 1 85 ? 4.316 19.243 4.295 1.00 89.00 85 ARG A O 1
ATOM 667 N N . PRO A 1 86 ? 6.284 18.976 5.372 1.00 90.06 86 PRO A N 1
ATOM 668 C CA . PRO A 1 86 ? 6.194 17.525 5.394 1.00 90.06 86 PRO A CA 1
ATOM 669 C C . PRO A 1 86 ? 4.970 17.063 6.188 1.00 90.06 86 PRO A C 1
ATOM 671 O O . PRO A 1 86 ? 4.630 17.627 7.231 1.00 90.06 86 PRO A O 1
ATOM 674 N N . LYS A 1 87 ? 4.327 16.001 5.703 1.00 91.25 87 LYS A N 1
ATOM 675 C CA . LYS A 1 87 ? 3.210 15.331 6.374 1.00 91.25 87 LYS A CA 1
ATOM 676 C C . LYS A 1 87 ? 3.660 13.962 6.858 1.00 91.25 87 LYS A C 1
ATOM 678 O O . LYS A 1 87 ? 4.287 13.215 6.112 1.00 91.25 87 LYS A O 1
ATOM 683 N N . ASN A 1 88 ? 3.299 13.605 8.085 1.00 93.62 88 ASN A N 1
ATOM 684 C CA . ASN A 1 88 ? 3.518 12.253 8.592 1.00 93.62 88 ASN A CA 1
ATOM 685 C C . ASN A 1 88 ? 2.519 11.304 7.926 1.00 93.62 88 ASN A C 1
ATOM 687 O O . ASN A 1 88 ? 1.316 11.392 8.174 1.00 93.62 88 ASN A O 1
ATOM 691 N N . LEU A 1 89 ? 3.004 10.415 7.062 1.00 94.94 89 LEU A N 1
ATOM 692 C CA . LEU A 1 89 ? 2.179 9.470 6.312 1.00 94.94 89 LEU A CA 1
ATOM 693 C C . LEU A 1 89 ? 2.671 8.041 6.514 1.00 94.94 89 LEU A C 1
ATOM 695 O O . LEU A 1 89 ? 3.873 7.781 6.572 1.00 94.94 89 LEU A O 1
ATOM 699 N N . CYS A 1 90 ? 1.730 7.098 6.578 1.00 94.38 90 CYS A N 1
ATOM 700 C CA . CYS A 1 90 ? 2.066 5.684 6.476 1.00 94.38 90 CYS A CA 1
ATOM 701 C C . CYS A 1 90 ? 2.440 5.319 5.031 1.00 94.38 90 CYS A C 1
ATOM 703 O O . CYS A 1 90 ? 2.018 5.990 4.082 1.00 94.38 90 CYS A O 1
ATOM 705 N N . ARG A 1 91 ? 3.183 4.217 4.846 1.00 92.50 91 ARG A N 1
ATOM 706 C CA . ARG A 1 91 ? 3.614 3.741 3.514 1.00 92.50 91 ARG A CA 1
ATOM 707 C C . ARG A 1 91 ? 2.468 3.685 2.493 1.00 92.50 91 ARG A C 1
ATOM 709 O O . ARG A 1 91 ? 2.649 4.136 1.368 1.00 92.50 91 ARG A O 1
ATOM 716 N N . ARG A 1 92 ? 1.285 3.192 2.881 1.00 93.44 92 ARG A N 1
ATOM 717 C CA . ARG A 1 92 ? 0.110 3.097 1.995 1.00 93.44 92 ARG A CA 1
ATOM 718 C C . ARG A 1 92 ? -0.403 4.469 1.543 1.00 93.44 92 ARG A C 1
ATOM 720 O O . ARG A 1 92 ? -0.624 4.666 0.353 1.00 93.44 92 ARG A O 1
ATOM 727 N N . CYS A 1 93 ? -0.631 5.403 2.469 1.00 93.94 93 CYS A N 1
ATOM 728 C CA . CYS A 1 93 ? -1.125 6.744 2.124 1.00 93.94 93 CYS A CA 1
ATOM 729 C C . CYS A 1 93 ? -0.106 7.507 1.275 1.00 93.94 93 CYS A C 1
ATOM 731 O O . CYS A 1 93 ? -0.488 8.119 0.287 1.00 93.94 93 CYS A O 1
ATOM 733 N N . HIS A 1 94 ? 1.186 7.383 1.587 1.00 93.75 94 HIS A N 1
ATOM 734 C CA . HIS A 1 94 ? 2.244 7.956 0.758 1.00 93.75 94 HIS A CA 1
ATOM 735 C C . HIS A 1 94 ? 2.220 7.412 -0.682 1.00 93.75 94 HIS A C 1
ATOM 737 O O . HIS A 1 94 ? 2.264 8.186 -1.632 1.00 93.75 94 HIS A O 1
ATOM 743 N N . MET A 1 95 ? 2.102 6.091 -0.862 1.00 92.50 95 MET A N 1
ATOM 744 C CA . MET A 1 95 ? 2.021 5.494 -2.202 1.00 92.50 95 MET A CA 1
ATOM 745 C C . MET A 1 95 ? 0.783 5.957 -2.981 1.00 92.50 95 MET A C 1
ATOM 747 O O . MET A 1 95 ? 0.882 6.145 -4.189 1.00 92.50 95 MET A O 1
ATOM 751 N N . GLN A 1 96 ? -0.354 6.166 -2.307 1.00 92.56 96 GLN A N 1
ATOM 752 C CA . GLN A 1 96 ? -1.564 6.716 -2.928 1.00 92.56 96 GLN A CA 1
ATOM 753 C C . GLN A 1 96 ? -1.373 8.174 -3.368 1.00 92.56 96 GLN A C 1
ATOM 755 O O . GLN A 1 96 ? -1.707 8.502 -4.503 1.00 92.56 96 GLN A O 1
ATOM 760 N N . GLU A 1 97 ? -0.791 9.033 -2.522 1.00 90.25 97 GLU A N 1
ATOM 761 C CA . GLU A 1 97 ? -0.507 10.431 -2.888 1.00 90.25 97 GLU A CA 1
ATOM 762 C C . GLU A 1 97 ? 0.463 10.542 -4.077 1.00 90.25 97 GLU A C 1
ATOM 764 O O . GLU A 1 97 ? 0.357 11.454 -4.897 1.00 90.25 97 GLU A O 1
ATOM 769 N N . GLU A 1 98 ? 1.401 9.602 -4.200 1.00 92.12 98 GLU A N 1
ATOM 770 C CA . GLU A 1 98 ? 2.369 9.564 -5.297 1.00 92.12 98 GLU A CA 1
ATOM 771 C C . GLU A 1 98 ? 1.899 8.740 -6.509 1.00 92.12 98 GLU A C 1
ATOM 773 O O . GLU A 1 98 ? 2.611 8.688 -7.511 1.00 92.12 98 GLU A O 1
ATOM 778 N N . ALA A 1 99 ? 0.720 8.108 -6.466 1.00 93.38 99 ALA A N 1
ATOM 779 C CA . ALA A 1 99 ? 0.291 7.132 -7.472 1.00 93.38 99 ALA A CA 1
ATOM 780 C C . ALA A 1 99 ? 0.270 7.716 -8.892 1.00 93.38 99 ALA A C 1
ATOM 782 O O . ALA A 1 99 ? 0.888 7.157 -9.801 1.00 93.38 99 ALA A O 1
ATOM 783 N N . LEU A 1 100 ? -0.364 8.880 -9.074 1.00 93.56 100 LEU A N 1
ATOM 784 C CA . LEU A 1 100 ? -0.446 9.541 -10.378 1.00 93.56 100 LEU A CA 1
ATOM 785 C C . LEU A 1 100 ? 0.940 9.952 -10.895 1.00 93.56 100 LEU A C 1
ATOM 787 O O . LEU A 1 100 ? 1.292 9.655 -12.037 1.00 93.56 100 LEU A O 1
ATOM 791 N N . ARG A 1 101 ? 1.769 10.583 -10.052 1.00 92.62 101 ARG A N 1
ATOM 792 C CA . ARG A 1 101 ? 3.129 10.988 -10.450 1.00 92.62 101 ARG A CA 1
ATOM 793 C C . ARG A 1 101 ? 3.992 9.780 -10.790 1.00 92.62 101 ARG A C 1
ATOM 795 O O . ARG A 1 101 ? 4.749 9.820 -11.756 1.00 92.62 101 ARG A O 1
ATOM 802 N N . ASN A 1 102 ? 3.866 8.693 -10.037 1.00 93.81 102 ASN A N 1
ATOM 803 C CA . ASN A 1 102 ? 4.586 7.452 -10.295 1.00 93.81 102 ASN A CA 1
ATOM 804 C C . ASN A 1 102 ? 4.131 6.787 -11.597 1.00 93.81 102 ASN A C 1
ATOM 806 O O . ASN A 1 102 ? 4.981 6.309 -12.351 1.00 93.81 102 ASN A O 1
ATOM 810 N N . ALA A 1 103 ? 2.833 6.810 -11.909 1.00 95.62 103 ALA A N 1
ATOM 811 C CA . ALA A 1 103 ? 2.311 6.336 -13.189 1.00 95.62 103 ALA A CA 1
ATOM 812 C C . ALA A 1 103 ? 2.870 7.164 -14.359 1.00 95.62 103 ALA A C 1
ATOM 814 O O . ALA A 1 103 ? 3.387 6.601 -15.327 1.00 95.62 103 ALA A O 1
ATOM 815 N N . ILE A 1 104 ? 2.873 8.496 -14.234 1.00 95.44 104 ILE A N 1
ATOM 816 C CA . ILE A 1 104 ? 3.446 9.407 -15.236 1.00 95.44 104 ILE A CA 1
ATOM 817 C C . ILE A 1 104 ? 4.950 9.150 -15.414 1.00 95.44 104 ILE A C 1
ATOM 819 O O . ILE A 1 104 ? 5.400 8.929 -16.538 1.00 95.44 104 ILE A O 1
ATOM 823 N N . ARG A 1 105 ? 5.731 9.092 -14.324 1.00 94.50 105 ARG A N 1
ATOM 824 C CA . ARG A 1 105 ? 7.172 8.765 -14.364 1.00 94.50 105 ARG A CA 1
ATOM 825 C C . ARG A 1 105 ? 7.428 7.428 -15.048 1.00 94.50 105 ARG A C 1
ATOM 827 O O . ARG A 1 105 ? 8.345 7.319 -15.858 1.00 94.50 105 ARG A O 1
ATOM 834 N N . SER A 1 106 ? 6.622 6.418 -14.735 1.00 95.62 106 SER A N 1
ATOM 835 C CA . SER A 1 106 ? 6.739 5.086 -15.335 1.00 95.62 106 SER A CA 1
ATOM 836 C C . SER A 1 106 ? 6.471 5.131 -16.837 1.00 95.62 106 SER A C 1
ATOM 838 O O . SER A 1 106 ? 7.241 4.561 -17.610 1.00 95.62 106 SER A O 1
ATOM 840 N N . ARG A 1 107 ? 5.447 5.879 -17.270 1.00 97.25 107 ARG A N 1
ATOM 841 C CA . ARG A 1 107 ? 5.133 6.081 -18.689 1.00 97.25 107 ARG A CA 1
ATOM 842 C C . ARG A 1 107 ? 6.241 6.831 -19.428 1.00 97.25 107 ARG A C 1
ATOM 844 O O . ARG A 1 107 ? 6.618 6.414 -20.520 1.00 97.25 107 ARG A O 1
ATOM 851 N N . ILE A 1 108 ? 6.783 7.897 -18.839 1.00 96.56 108 ILE A N 1
ATOM 852 C CA . ILE A 1 108 ? 7.908 8.654 -19.412 1.00 96.56 108 ILE A CA 1
ATOM 853 C C . ILE A 1 108 ? 9.130 7.743 -19.565 1.00 96.56 108 ILE A C 1
ATOM 855 O O . ILE A 1 108 ? 9.677 7.644 -20.658 1.00 96.56 108 ILE A O 1
ATOM 859 N N . ARG A 1 109 ? 9.505 6.996 -18.518 1.00 94.12 109 ARG A N 1
ATOM 860 C CA . ARG A 1 109 ? 10.627 6.041 -18.572 1.00 94.12 109 ARG A CA 1
ATOM 861 C C . ARG A 1 109 ? 10.424 4.962 -19.632 1.00 94.12 109 ARG A C 1
ATOM 863 O O . ARG A 1 109 ? 11.371 4.606 -20.324 1.00 94.12 109 ARG A O 1
ATOM 870 N N . ALA A 1 110 ? 9.206 4.442 -19.776 1.00 93.44 110 ALA A N 1
ATOM 871 C CA . ALA A 1 110 ? 8.894 3.464 -20.814 1.00 93.44 110 ALA A CA 1
ATOM 872 C C . ALA A 1 110 ? 9.055 4.056 -22.222 1.00 93.44 110 ALA A C 1
ATOM 874 O O . ALA A 1 110 ? 9.654 3.411 -23.078 1.00 93.44 110 ALA A O 1
ATOM 875 N N . ARG A 1 111 ? 8.585 5.291 -22.447 1.00 95.50 111 ARG A N 1
ATOM 876 C CA . ARG A 1 111 ? 8.773 6.004 -23.721 1.00 95.50 111 ARG A CA 1
ATOM 877 C C . ARG A 1 111 ? 10.243 6.278 -24.020 1.00 95.50 111 ARG A C 1
ATOM 879 O O . ARG A 1 111 ? 10.678 5.986 -25.122 1.00 95.50 111 ARG A O 1
ATOM 886 N N . MET A 1 112 ? 11.006 6.755 -23.037 1.00 92.06 112 MET A N 1
ATOM 887 C CA . MET A 1 112 ? 12.449 6.976 -23.185 1.00 92.06 112 MET A CA 1
ATOM 888 C C . MET A 1 112 ? 13.180 5.687 -23.571 1.00 92.06 112 MET A C 1
ATOM 890 O O . MET A 1 112 ? 13.994 5.697 -24.483 1.00 92.06 112 MET A O 1
ATOM 894 N N . ARG A 1 113 ? 12.857 4.557 -22.927 1.00 87.44 113 ARG A N 1
ATOM 895 C CA . ARG A 1 113 ? 13.458 3.262 -23.281 1.00 87.44 113 ARG A CA 1
ATOM 896 C C . ARG A 1 113 ? 13.131 2.822 -24.705 1.00 87.44 113 ARG A C 1
ATOM 898 O O . ARG A 1 113 ? 14.024 2.303 -25.360 1.00 87.44 113 ARG A O 1
ATOM 905 N N . ARG A 1 114 ? 11.895 3.039 -25.171 1.00 87.75 114 ARG A N 1
ATOM 906 C CA . ARG A 1 114 ? 11.503 2.745 -26.559 1.00 87.75 114 ARG A CA 1
ATOM 907 C C . ARG A 1 114 ? 12.265 3.616 -27.549 1.00 87.75 114 ARG A C 1
ATOM 909 O O . ARG A 1 114 ? 12.919 3.060 -28.410 1.00 87.75 114 ARG A O 1
ATOM 916 N N . ALA A 1 115 ? 12.303 4.929 -27.323 1.00 90.56 115 ALA A N 1
ATOM 917 C CA . ALA A 1 115 ? 13.039 5.859 -28.178 1.00 90.56 115 ALA A CA 1
ATOM 918 C C . ALA A 1 115 ? 14.540 5.526 -28.267 1.00 90.56 115 ALA A C 1
ATOM 920 O O . ALA A 1 115 ? 15.128 5.613 -29.337 1.00 90.56 115 ALA A O 1
ATOM 921 N N . LEU A 1 116 ? 15.165 5.103 -27.158 1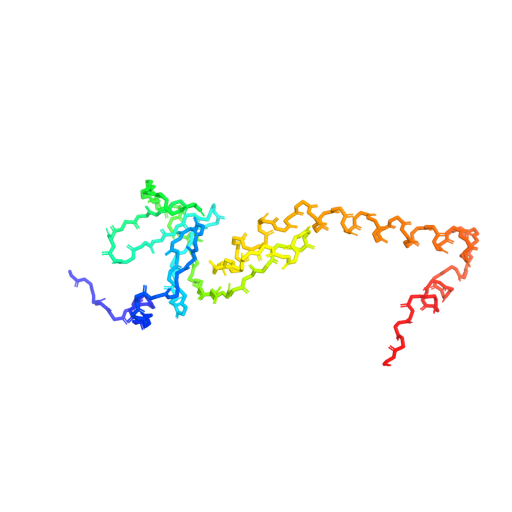.00 87.44 116 LEU A N 1
ATOM 922 C CA . LEU A 1 116 ? 16.544 4.598 -27.182 1.00 87.44 116 LEU A CA 1
ATOM 923 C C . LEU A 1 116 ? 16.677 3.323 -28.024 1.00 87.44 116 LEU A C 1
ATOM 925 O O . LEU A 1 116 ? 17.671 3.155 -28.721 1.00 87.44 116 LEU A O 1
ATOM 929 N N . GLY A 1 117 ? 15.691 2.429 -27.955 1.00 86.56 117 GLY A N 1
ATOM 930 C CA . GLY A 1 117 ? 15.631 1.248 -28.809 1.00 86.56 117 GLY A CA 1
ATOM 931 C C . GLY A 1 117 ? 15.529 1.619 -30.286 1.00 86.56 117 GLY A C 1
ATOM 932 O O . GLY A 1 117 ? 16.362 1.176 -31.068 1.00 86.56 117 GLY A O 1
ATOM 933 N N . ASP A 1 118 ? 14.592 2.498 -30.637 1.00 87.75 118 ASP A N 1
ATOM 934 C CA . ASP A 1 118 ? 14.390 2.957 -32.013 1.00 87.75 118 ASP A CA 1
ATOM 935 C C . ASP A 1 118 ? 15.672 3.598 -32.577 1.00 87.75 118 ASP A C 1
ATOM 937 O O . ASP A 1 118 ? 16.041 3.365 -33.725 1.00 87.75 118 ASP A O 1
ATOM 941 N N . LEU A 1 119 ? 16.392 4.367 -31.748 1.00 87.62 119 LEU A N 1
ATOM 942 C CA . LEU A 1 119 ? 17.607 5.073 -32.156 1.00 87.62 119 LEU A CA 1
ATOM 943 C C . LEU A 1 119 ? 18.847 4.167 -32.261 1.00 87.62 119 LEU A C 1
ATOM 945 O O . LEU A 1 119 ? 19.681 4.384 -33.137 1.00 87.62 119 LEU A O 1
ATOM 949 N N . PHE A 1 120 ? 19.002 3.177 -31.372 1.00 85.62 120 PHE A N 1
ATOM 950 C CA . PHE A 1 120 ? 20.262 2.426 -31.224 1.00 85.62 120 PHE A CA 1
ATOM 951 C C . PHE A 1 120 ? 20.169 0.920 -31.494 1.00 85.62 120 PHE A C 1
ATOM 953 O O . PHE A 1 120 ? 21.210 0.280 -31.667 1.00 85.62 120 PHE A O 1
ATOM 960 N N . LEU A 1 121 ? 18.971 0.328 -31.534 1.00 82.62 121 LEU A N 1
ATOM 961 C CA . LEU A 1 121 ? 18.762 -1.113 -31.747 1.00 82.62 121 LEU A CA 1
ATOM 962 C C . LEU A 1 121 ? 18.373 -1.474 -33.189 1.00 82.62 121 LEU A C 1
ATOM 964 O O . LEU A 1 121 ? 18.449 -2.647 -33.540 1.00 82.62 121 LEU A O 1
ATOM 968 N N . GLY A 1 122 ? 18.122 -0.504 -34.075 1.00 78.12 122 GLY A N 1
ATOM 969 C CA . GLY A 1 122 ? 17.836 -0.779 -35.493 1.00 78.12 122 GLY A CA 1
ATOM 970 C C . GLY A 1 122 ? 16.604 -1.677 -35.683 1.00 78.12 122 GLY A C 1
ATOM 971 O O . GLY A 1 122 ? 15.670 -1.599 -34.892 1.00 78.12 122 GLY A O 1
ATOM 972 N N . ASP A 1 123 ? 16.592 -2.530 -36.716 1.00 83.44 123 ASP A N 1
ATOM 973 C CA . ASP A 1 123 ? 15.469 -3.450 -36.958 1.00 83.44 123 ASP A CA 1
ATOM 974 C C . ASP A 1 123 ? 15.270 -4.428 -35.787 1.00 83.44 123 ASP A C 1
ATOM 976 O O . ASP A 1 123 ? 16.170 -5.197 -35.416 1.00 83.44 123 ASP A O 1
ATOM 980 N N . TYR A 1 124 ? 14.047 -4.412 -35.249 1.00 83.06 124 TYR A N 1
ATOM 981 C CA . TYR A 1 124 ? 13.602 -5.258 -34.150 1.00 83.06 124 TYR A CA 1
ATOM 982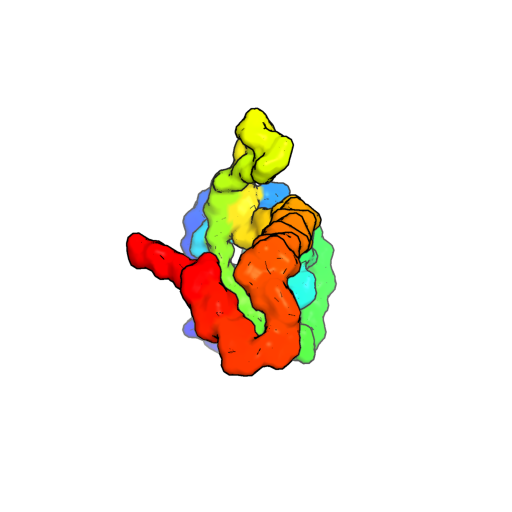 C C . TYR A 1 124 ? 13.600 -6.754 -34.467 1.00 83.06 124 TYR A C 1
ATOM 984 O O . TYR A 1 124 ? 13.580 -7.575 -33.552 1.00 83.06 124 TYR A O 1
ATOM 992 N N . SER A 1 125 ? 13.667 -7.095 -35.750 1.00 85.69 125 SER A N 1
ATOM 993 C CA . SER A 1 125 ? 13.687 -8.466 -36.257 1.00 85.69 125 SER A CA 1
ATOM 994 C C . SER A 1 125 ? 15.108 -9.005 -36.462 1.00 85.69 125 SER A C 1
ATOM 996 O O . SER A 1 125 ? 15.278 -10.160 -36.847 1.00 85.69 125 SER A O 1
ATOM 998 N N . SER A 1 126 ? 16.141 -8.182 -36.235 1.00 86.12 126 SER A N 1
ATOM 999 C CA . SER A 1 126 ? 17.525 -8.571 -36.513 1.00 86.12 126 SER A CA 1
ATOM 1000 C C . SER A 1 126 ? 18.006 -9.711 -35.589 1.00 86.12 126 SER A C 1
ATOM 1002 O O . SER A 1 126 ? 17.802 -9.631 -34.373 1.00 86.12 126 SER A O 1
ATOM 1004 N N . PRO A 1 127 ? 18.713 -10.741 -36.110 1.00 82.88 127 PRO A N 1
ATOM 1005 C CA . PRO A 1 127 ? 19.164 -11.903 -35.326 1.00 82.88 127 PRO A CA 1
ATOM 1006 C C . PRO A 1 127 ? 20.142 -11.630 -34.163 1.00 82.88 127 PRO A C 1
ATOM 1008 O O . PRO A 1 127 ? 20.597 -12.578 -33.540 1.00 82.88 127 PRO A O 1
ATOM 1011 N N . GLY A 1 128 ? 20.481 -10.371 -33.860 1.00 87.19 128 GLY A N 1
ATOM 1012 C CA . GLY A 1 128 ? 21.380 -9.975 -32.763 1.00 87.19 128 GLY A CA 1
ATOM 1013 C C . GLY A 1 128 ? 20.824 -8.857 -31.873 1.00 87.19 128 GLY A C 1
ATOM 1014 O O . GLY A 1 128 ? 21.576 -8.119 -31.225 1.00 87.19 128 GLY A O 1
ATOM 1015 N N . ILE A 1 129 ? 19.506 -8.630 -31.910 1.00 87.25 129 ILE A N 1
ATOM 1016 C CA . ILE A 1 129 ? 18.894 -7.534 -31.156 1.00 87.25 129 ILE A CA 1
ATOM 1017 C C . ILE A 1 129 ? 18.999 -7.729 -29.643 1.00 87.25 129 ILE A C 1
ATOM 1019 O O . ILE A 1 129 ? 19.169 -6.751 -28.911 1.00 87.25 129 ILE A O 1
ATOM 1023 N N . LEU A 1 130 ? 18.921 -8.972 -29.165 1.00 87.19 130 LEU A N 1
ATOM 1024 C CA . LEU A 1 130 ? 18.953 -9.260 -27.737 1.00 87.19 130 LEU A CA 1
ATOM 1025 C C . LEU A 1 1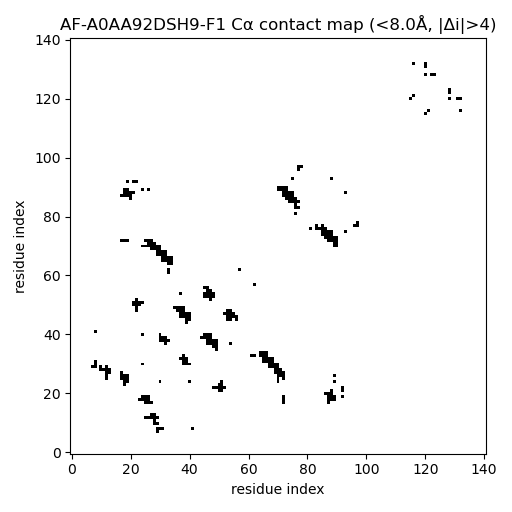30 ? 20.313 -8.879 -27.142 1.00 87.19 130 LEU A C 1
ATOM 1027 O O . LEU A 1 130 ? 20.363 -8.197 -26.120 1.00 87.19 130 LEU A O 1
ATOM 1031 N N . GLU A 1 131 ? 21.406 -9.216 -27.822 1.00 88.62 131 GLU A N 1
ATOM 1032 C CA . GLU A 1 131 ? 22.775 -8.890 -27.427 1.00 88.62 131 GLU A CA 1
ATOM 1033 C C . GLU A 1 131 ? 22.987 -7.374 -27.376 1.00 88.62 131 GLU A C 1
ATOM 1035 O O . GLU A 1 131 ? 23.519 -6.842 -26.396 1.00 88.62 131 GLU A O 1
ATOM 1040 N N . ARG A 1 132 ? 22.512 -6.656 -28.402 1.00 86.38 132 ARG A N 1
ATOM 1041 C CA . ARG A 1 132 ? 22.591 -5.189 -28.467 1.00 86.38 132 ARG A CA 1
ATOM 1042 C C . ARG A 1 132 ? 21.754 -4.526 -27.374 1.00 86.38 132 ARG A C 1
ATOM 1044 O O . ARG A 1 132 ? 22.223 -3.587 -26.732 1.00 86.38 132 ARG A O 1
ATOM 1051 N N . ALA A 1 133 ? 20.553 -5.038 -27.104 1.00 86.12 133 ALA A N 1
ATOM 1052 C CA . ALA A 1 133 ? 19.700 -4.557 -26.020 1.00 86.12 133 ALA A CA 1
ATOM 1053 C C . ALA A 1 133 ? 20.337 -4.809 -24.645 1.00 86.12 133 ALA A C 1
ATOM 1055 O O . ALA A 1 133 ? 20.344 -3.919 -23.792 1.00 86.12 133 ALA A O 1
ATOM 1056 N N . MET A 1 134 ? 20.921 -5.990 -24.432 1.00 87.44 134 MET A N 1
ATOM 1057 C CA . MET A 1 134 ? 21.639 -6.328 -23.203 1.00 87.44 134 MET A CA 1
ATOM 1058 C C . MET A 1 134 ? 22.868 -5.443 -22.999 1.00 87.44 134 MET A C 1
ATOM 1060 O O . MET A 1 134 ? 23.129 -5.046 -21.866 1.00 87.44 134 MET A O 1
ATOM 1064 N N . ALA A 1 135 ? 23.607 -5.112 -24.062 1.00 86.69 135 ALA A N 1
ATOM 1065 C CA . ALA A 1 135 ? 24.722 -4.170 -23.997 1.00 86.69 135 ALA A CA 1
ATOM 1066 C C . ALA A 1 135 ? 24.249 -2.752 -23.632 1.00 86.69 135 ALA A C 1
ATOM 1068 O O . ALA A 1 135 ? 24.844 -2.119 -22.761 1.00 86.69 135 ALA A O 1
ATOM 1069 N N . LEU A 1 136 ? 23.148 -2.284 -24.233 1.00 82.81 136 LEU A N 1
ATOM 1070 C CA . LEU A 1 136 ? 22.587 -0.949 -24.001 1.00 82.81 136 LEU A CA 1
ATOM 1071 C C . LEU A 1 136 ? 22.022 -0.770 -22.582 1.00 82.81 136 LEU A C 1
ATOM 1073 O O . LEU A 1 136 ? 22.191 0.284 -21.973 1.00 82.81 136 LEU A O 1
ATOM 1077 N N . TYR A 1 137 ? 21.343 -1.787 -22.043 1.00 80.88 137 TYR A N 1
ATOM 1078 C CA . TYR A 1 137 ? 20.717 -1.723 -20.717 1.00 80.88 137 TYR A CA 1
ATOM 1079 C C . TYR A 1 137 ? 21.586 -2.267 -19.581 1.00 80.88 137 TYR A C 1
ATOM 1081 O O . TYR A 1 137 ? 21.135 -2.267 -18.429 1.00 80.88 137 TYR A O 1
ATOM 1089 N N . ARG A 1 138 ? 22.812 -2.727 -19.862 1.00 81.56 138 ARG A N 1
ATOM 1090 C CA . ARG A 1 138 ? 23.726 -3.225 -18.831 1.00 81.56 138 ARG A CA 1
ATOM 1091 C C . ARG A 1 138 ? 23.966 -2.107 -17.815 1.00 81.56 138 ARG A C 1
ATOM 1093 O O . ARG A 1 138 ? 24.577 -1.087 -18.126 1.00 81.56 138 ARG A O 1
ATOM 1100 N N . ARG A 1 139 ? 23.475 -2.274 -16.584 1.00 63.16 139 ARG A N 1
ATOM 1101 C CA . ARG A 1 139 ? 23.872 -1.387 -15.485 1.00 63.16 139 ARG A CA 1
ATOM 1102 C C . ARG A 1 139 ? 25.363 -1.608 -15.250 1.00 63.16 139 ARG A C 1
ATOM 1104 O O . ARG A 1 139 ? 25.765 -2.745 -15.007 1.00 63.16 139 ARG A O 1
ATOM 1111 N N . LYS A 1 140 ? 26.174 -0.550 -15.344 1.00 54.69 140 LYS A N 1
ATOM 1112 C CA . LYS A 1 140 ? 27.526 -0.588 -14.775 1.00 54.69 140 LYS A CA 1
ATOM 1113 C C . LYS A 1 140 ? 27.392 -0.841 -13.261 1.00 54.69 140 LYS A C 1
ATOM 1115 O O . LYS A 1 140 ? 26.460 -0.277 -12.678 1.00 54.69 140 LYS A O 1
ATOM 1120 N N . PRO A 1 141 ? 28.224 -1.726 -12.685 1.00 53.19 141 PRO A N 1
ATOM 1121 C CA . PRO A 1 141 ?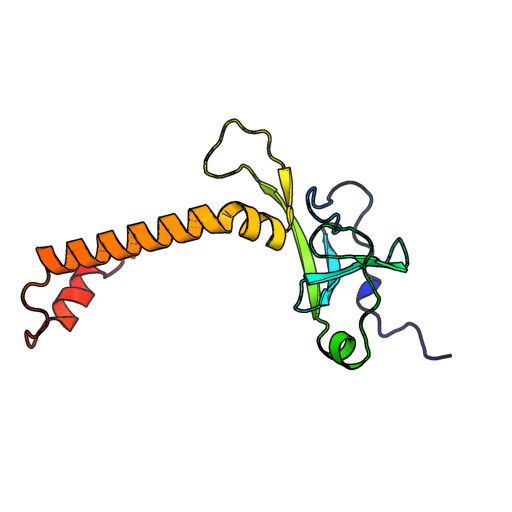 28.235 -1.986 -11.248 1.00 53.19 141 PR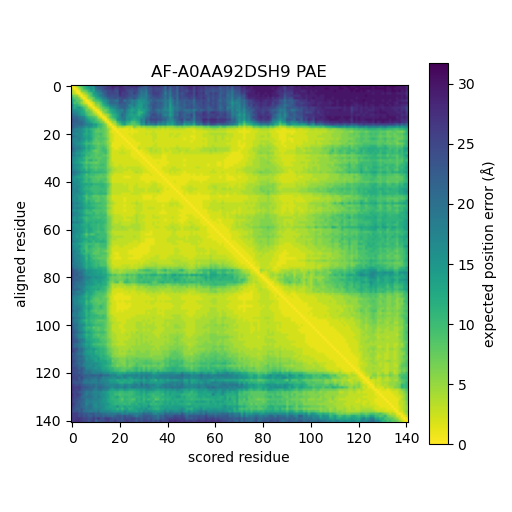O A CA 1
ATOM 1122 C C . PRO A 1 141 ? 28.522 -0.713 -10.448 1.00 53.19 141 PRO A C 1
ATOM 1124 O O . PRO A 1 141 ? 29.224 0.176 -10.987 1.00 53.19 141 PRO A O 1
#

Secondary structure (DSSP, 8-state):
---STT-GGGS---SSS-B-TTT-PBTT-EEEE-TTS-EEETTTTEEE-TTS-EEPPP-HHHHHT-EEEE--EEEE--TT-TTSPPEEEEHHHHHHHTHHHHHHHHHHHHHHHHHHHHHHT--TT-TTHHHHHHHHH----

pLDDT: mean 84.72, std 16.48, range [29.83, 97.25]

Solvent-accessible surface area (backbone atoms only — not comparable to full-atom values): 8371 Å² total; per-residue (Å²): 138,83,79,86,85,82,58,78,70,70,59,78,41,73,74,96,74,56,39,13,77,65,35,58,54,54,24,72,17,52,34,46,26,37,86,91,40,32,32,54,38,80,89,77,74,40,31,18,36,67,60,44,46,84,42,78,75,68,54,77,70,54,53,72,60,49,41,80,38,77,32,54,48,44,76,42,55,57,94,90,39,81,84,48,77,64,42,40,30,28,63,68,60,47,50,58,75,40,40,66,62,51,52,51,52,52,51,50,53,52,49,52,53,48,54,50,38,64,73,74,50,61,62,88,82,45,100,59,39,66,62,52,48,50,64,71,66,54,76,78,131

Foldseek 3Di:
DDDPPPDLQPPPQDDDDQAAPFARHRAQGWWKAFPQGWTQDPVVRAIAHNRNHGDDDDDPVRNVRIDTDHWHWDFDDQPVCNVDGTGTHTPVVVCVSCVVVVVVVVVVVVVVLVVCCVVFQPDPPDPCSVVSSCVVPPDDD

Radius of gyration: 22.59 Å; Cα contacts (8 Å, |Δi|>4): 176; chains: 1; bounding box: 47×42×64 Å

Nearest PDB structures (foldseek):
  4wf1-assembly2_DX  TM=3.951E-01  e=7.249E+00  Escherichia coli K-12
  7unw-assembly1_Z  TM=3.526E-01  e=8.227E+00  Pseudomonas aeruginosa PAO1

Sequence (141 aa):
MLRPDLDPAHRKGASGENRCRCCGRPGGAVVRCLPDGRWYDAADQTWRDGRGRRAAWPDVVEYAETRDVQVVVRPVRPSGNPEARPKNLCRRCHMQEEALRNAIRSRIRARMRRALGDLFLGDYSSPGILERAMALYRRKP